Protein AF-A0A7T5RBN2-F1 (afdb_monomer)

Radius of gyration: 20.15 Å; Cα contacts (8 Å, |Δi|>4): 52; chains: 1; bounding box: 33×42×65 Å

Foldseek 3Di:
DDDDDPDDDDPVVVVVVVVVVVVVVVVQPDPVSVVVVCPVVDDPVVVLLVVLLLVLLLCVVVPHDLVLSCLLSVDDSVSSVVSVVCCVPPVPVSVVVNVVQVVDPVNVVVVVVSVVVSVVPDDDDPPDDNVVVVVVVVVVVCVVPDDD

Secondary structure (DSSP, 8-state):
-PPPPSSPPPHHHHHHHHHHHHHHHHH--SHHHHHHHHHHHS-HHHHHHHHHHHHHHHHHHTT--HHHHHHHHT--HHHHHHHHHHHHHHTHHHHHHHHHHHTSHHHHHHHHHHHHHHHHHSPPPTTS-HHHHHHHHHHHHHHHT---

Nearest PDB structures (foldseek):
  3kor-assembly1_A  TM=9.394E-01  e=1.666E-03  Staphylococcus aureus subsp. aureus USA300_TCH1516
  3frw-assembly1_A  TM=9.050E-01  e=1.314E-03  Blautia obeum ATCC 29174
  3g1c-assembly1_A-2  TM=9.009E-01  e=3.017E-03  Lachnospira eligens ATCC 27750
  3frw-assembly2_D  TM=8.933E-01  e=2.379E-03  Blautia obeum ATCC 29174
  6fal-assembly1_A  TM=7.264E-01  e=4.360E-02  Escherichia coli

Solvent-accessible surface area (backbone atoms only — not comparable to full-atom values): 8835 Å² total; per-residue (Å²): 127,92,79,78,74,90,71,85,70,60,65,74,58,52,52,52,53,52,50,53,52,52,52,55,57,67,70,45,83,44,72,67,59,44,48,55,53,48,59,75,74,38,54,76,66,54,51,52,51,52,53,49,51,52,52,49,49,52,40,52,74,74,65,54,54,68,71,58,51,26,69,70,68,72,47,56,68,67,58,53,48,55,44,51,52,44,46,73,77,64,22,64,65,58,50,53,52,46,53,67,41,66,74,32,76,69,44,60,52,51,48,50,52,48,49,50,53,49,60,72,70,47,79,78,62,91,94,57,64,64,70,60,54,50,49,53,55,49,53,52,50,51,65,70,66,57,78,134

Mean predicted aligned error: 10.37 Å

pLDDT: mean 79.87, std 12.33, range [47.28, 94.81]

Structure (mmCIF, N/CA/C/O b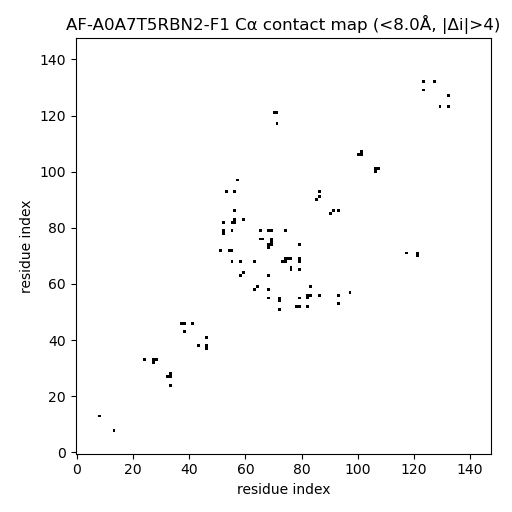ackbone):
data_AF-A0A7T5RBN2-F1
#
_entry.id   AF-A0A7T5RBN2-F1
#
loop_
_atom_site.group_PDB
_atom_site.id
_atom_site.type_symbol
_atom_site.label_atom_id
_atom_site.label_alt_id
_atom_site.label_comp_id
_atom_site.label_asym_id
_atom_site.label_entity_id
_atom_site.label_seq_id
_atom_site.pdbx_PDB_ins_code
_atom_site.Cartn_x
_atom_site.Cartn_y
_atom_site.Cartn_z
_atom_site.occupancy
_atom_site.B_iso_or_equiv
_atom_site.auth_seq_id
_atom_site.auth_comp_id
_atom_site.auth_asym_id
_atom_site.auth_atom_id
_atom_site.pdbx_PDB_model_num
ATOM 1 N N . MET A 1 1 ? 6.397 8.661 -6.700 1.00 49.84 1 MET A N 1
ATOM 2 C CA . MET A 1 1 ? 5.952 7.450 -7.431 1.00 49.84 1 MET A CA 1
ATOM 3 C C . MET A 1 1 ? 7.200 6.717 -7.885 1.00 49.84 1 MET A C 1
ATOM 5 O O . MET A 1 1 ? 8.202 7.394 -8.072 1.00 49.84 1 MET A O 1
ATOM 9 N N . ALA A 1 2 ? 7.156 5.390 -8.024 1.00 64.38 2 ALA A N 1
ATOM 10 C CA . ALA A 1 2 ? 8.275 4.643 -8.592 1.00 64.38 2 ALA A CA 1
ATOM 11 C C . ALA A 1 2 ? 8.530 5.134 -10.024 1.00 64.38 2 ALA A C 1
ATOM 13 O O . ALA A 1 2 ? 7.585 5.316 -10.795 1.00 64.38 2 ALA A O 1
ATOM 14 N N . GLN A 1 3 ? 9.787 5.427 -10.336 1.00 73.81 3 GLN A N 1
ATOM 15 C CA . GLN A 1 3 ? 10.197 5.946 -11.631 1.00 73.81 3 GLN A CA 1
ATOM 16 C C . GLN A 1 3 ? 10.763 4.790 -12.449 1.00 73.81 3 GLN A C 1
ATOM 18 O O . GLN A 1 3 ? 11.764 4.193 -12.065 1.00 73.81 3 GLN A O 1
ATOM 23 N N . VAL A 1 4 ? 10.134 4.487 -13.582 1.00 81.00 4 VAL A N 1
ATOM 24 C CA . VAL A 1 4 ? 10.700 3.546 -14.554 1.00 81.00 4 VAL A CA 1
ATOM 25 C C . VAL A 1 4 ? 11.699 4.296 -15.438 1.00 81.00 4 VAL A C 1
ATOM 27 O O . VAL A 1 4 ? 11.517 5.481 -15.740 1.00 81.00 4 VAL A O 1
ATOM 30 N N . SER A 1 5 ? 12.787 3.622 -15.816 1.00 85.00 5 SER A N 1
ATOM 31 C CA . SER A 1 5 ? 13.785 4.163 -16.741 1.00 85.00 5 SER A CA 1
ATOM 32 C C . SER A 1 5 ? 13.137 4.593 -18.060 1.00 85.00 5 SER A C 1
ATOM 34 O O . SER A 1 5 ? 12.252 3.920 -18.576 1.00 85.00 5 SER A O 1
ATOM 36 N N . LYS A 1 6 ? 13.616 5.700 -18.640 1.00 81.62 6 LYS A N 1
ATOM 37 C CA . LYS A 1 6 ? 13.153 6.186 -19.954 1.00 81.62 6 LYS A CA 1
ATOM 38 C C . LYS A 1 6 ? 13.656 5.329 -21.124 1.00 81.62 6 LYS A C 1
ATOM 40 O O . LYS A 1 6 ? 13.245 5.553 -22.257 1.00 81.62 6 LYS A O 1
ATOM 45 N N . ARG A 1 7 ? 14.584 4.398 -20.874 1.00 86.94 7 ARG A N 1
ATOM 46 C CA . ARG A 1 7 ? 15.106 3.484 -21.896 1.00 86.94 7 ARG A CA 1
ATOM 47 C C . ARG A 1 7 ? 14.087 2.381 -22.139 1.00 86.94 7 ARG A C 1
ATOM 49 O O . ARG A 1 7 ? 13.737 1.662 -21.209 1.00 86.94 7 ARG A O 1
ATOM 56 N N . TYR A 1 8 ? 13.626 2.283 -23.379 1.00 82.06 8 TYR A N 1
ATOM 57 C CA . TYR A 1 8 ? 12.605 1.323 -23.767 1.00 82.06 8 TYR A CA 1
ATOM 58 C C . TYR A 1 8 ? 13.165 -0.103 -23.761 1.00 82.06 8 TYR A C 1
ATOM 60 O O . TYR A 1 8 ? 14.280 -0.338 -24.231 1.00 82.06 8 TYR A O 1
ATOM 68 N N . LEU A 1 9 ? 12.389 -1.039 -23.223 1.00 85.12 9 LEU A N 1
ATOM 69 C CA . LEU A 1 9 ? 12.675 -2.467 -23.273 1.00 85.12 9 LEU A CA 1
ATOM 70 C C . LEU A 1 9 ? 11.861 -3.084 -24.411 1.00 85.12 9 LEU A C 1
ATOM 72 O O . LEU A 1 9 ? 10.737 -2.657 -24.659 1.00 85.12 9 LEU A O 1
ATOM 76 N N . HIS A 1 10 ? 12.398 -4.093 -25.101 1.00 91.69 10 HIS A N 1
ATOM 77 C CA . HIS A 1 10 ? 11.590 -4.828 -26.073 1.00 91.69 10 HIS A CA 1
ATOM 78 C C . HIS A 1 10 ? 10.407 -5.494 -25.360 1.00 91.69 10 HIS A C 1
ATOM 80 O O . HIS A 1 10 ? 10.593 -6.095 -24.299 1.00 91.69 10 HIS A O 1
ATOM 86 N N . LYS A 1 11 ? 9.211 -5.413 -25.952 1.00 89.31 11 LYS A N 1
ATOM 87 C CA . LYS A 1 11 ? 7.962 -5.854 -25.320 1.00 89.31 11 LYS A CA 1
ATOM 88 C C . LYS A 1 11 ? 8.024 -7.311 -24.845 1.00 89.31 11 LYS A C 1
ATOM 90 O O . LYS A 1 11 ? 7.673 -7.595 -23.708 1.00 89.31 11 LYS A O 1
ATOM 95 N N . ASP A 1 12 ? 8.581 -8.203 -25.662 1.00 92.19 12 ASP A N 1
ATOM 96 C CA . ASP A 1 12 ? 8.729 -9.623 -25.307 1.00 92.19 12 ASP A CA 1
ATOM 97 C C . ASP A 1 12 ? 9.618 -9.846 -24.074 1.00 92.19 12 ASP A C 1
ATOM 99 O O . ASP A 1 12 ? 9.423 -10.790 -23.312 1.00 92.19 12 ASP A O 1
ATOM 103 N N . VAL A 1 13 ? 10.622 -8.987 -23.874 1.00 92.12 13 VAL A N 1
ATOM 104 C CA . VAL A 1 13 ? 11.504 -9.066 -22.704 1.00 92.12 13 VAL A CA 1
ATOM 105 C C . VAL A 1 13 ? 10.768 -8.551 -21.470 1.00 92.12 13 VAL A C 1
ATOM 107 O O . VAL A 1 13 ? 10.872 -9.156 -20.407 1.00 92.12 13 VAL A O 1
ATOM 110 N N . GLU A 1 14 ? 9.995 -7.473 -21.608 1.00 89.88 14 GLU A N 1
ATOM 111 C CA . GLU A 1 14 ? 9.161 -6.935 -20.529 1.00 89.88 14 GLU A CA 1
ATOM 112 C C . GLU A 1 14 ? 8.129 -7.965 -20.052 1.00 89.88 14 GLU A C 1
ATOM 114 O O . GLU A 1 14 ? 8.034 -8.221 -18.852 1.00 89.88 14 GLU A O 1
ATOM 119 N N . GLU A 1 15 ? 7.423 -8.614 -20.982 1.00 92.12 15 GLU A N 1
ATOM 120 C CA . GLU A 1 15 ? 6.449 -9.668 -20.677 1.00 92.12 15 GLU A CA 1
ATOM 121 C C . GLU A 1 15 ? 7.108 -10.834 -19.925 1.00 92.12 15 GLU A C 1
ATOM 123 O O . GLU A 1 15 ? 6.639 -11.216 -18.854 1.00 92.12 15 GLU A O 1
ATOM 128 N N . ARG A 1 16 ? 8.267 -11.322 -20.390 1.00 93.75 16 ARG A N 1
ATOM 129 C CA . ARG A 1 16 ? 9.001 -12.407 -19.712 1.00 93.75 16 ARG A C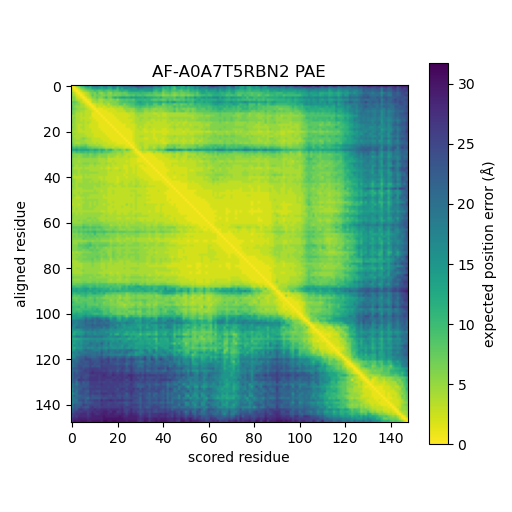A 1
ATOM 130 C C . ARG A 1 16 ? 9.473 -12.041 -18.305 1.00 93.75 16 ARG A C 1
ATOM 132 O O . ARG A 1 16 ? 9.459 -12.890 -17.415 1.00 93.75 16 ARG A O 1
ATOM 139 N N . ILE A 1 17 ? 9.913 -10.800 -18.089 1.00 92.88 17 ILE A N 1
ATOM 140 C CA . ILE A 1 17 ? 10.341 -10.332 -16.760 1.00 92.88 17 ILE A CA 1
ATOM 141 C C . ILE A 1 17 ? 9.141 -10.258 -15.810 1.00 92.88 17 ILE A C 1
ATOM 143 O O . ILE A 1 17 ? 9.247 -10.671 -14.653 1.00 92.88 17 ILE A O 1
ATOM 147 N N . LEU A 1 18 ? 7.999 -9.761 -16.291 1.00 92.44 18 LEU A N 1
ATOM 148 C CA . LEU A 1 18 ? 6.768 -9.715 -15.505 1.00 92.44 18 LEU A CA 1
ATOM 149 C C . LEU A 1 18 ? 6.272 -11.120 -15.157 1.00 92.44 18 LEU A C 1
ATOM 151 O O . LEU A 1 18 ? 5.909 -11.362 -14.008 1.00 92.44 18 LEU A O 1
ATOM 155 N N . ASP A 1 19 ? 6.321 -12.059 -16.098 1.00 94.81 19 ASP A N 1
ATOM 156 C CA . ASP A 1 19 ? 5.940 -13.451 -15.849 1.00 94.81 19 ASP A CA 1
ATOM 157 C C . ASP A 1 19 ? 6.811 -14.098 -14.770 1.00 94.81 19 ASP A C 1
ATOM 159 O O . ASP A 1 19 ? 6.288 -14.716 -13.840 1.00 94.81 19 ASP A O 1
ATOM 163 N N . LEU A 1 20 ? 8.130 -13.890 -14.818 1.00 93.00 20 LEU A N 1
ATOM 164 C CA . LEU A 1 20 ? 9.044 -14.377 -13.783 1.00 93.00 20 LEU A CA 1
ATOM 165 C C . LEU A 1 20 ? 8.699 -13.806 -12.400 1.00 93.00 20 LEU A C 1
ATOM 167 O O . LEU A 1 20 ? 8.746 -14.525 -11.396 1.00 93.00 20 LEU A O 1
ATOM 171 N N . PHE A 1 21 ? 8.311 -12.533 -12.338 1.00 91.81 21 PHE A N 1
ATOM 172 C CA . PHE A 1 21 ? 7.865 -11.905 -11.099 1.00 91.81 21 PHE A CA 1
ATOM 173 C C . PHE A 1 21 ? 6.578 -12.550 -10.560 1.00 91.81 21 PHE A C 1
ATOM 175 O O . PHE A 1 21 ? 6.512 -12.897 -9.377 1.00 91.81 21 PHE A O 1
ATOM 182 N N . TRP A 1 22 ? 5.580 -12.788 -11.417 1.00 90.69 22 TRP A N 1
ATOM 183 C CA . TRP A 1 22 ? 4.333 -13.449 -11.018 1.00 90.69 22 TRP A CA 1
ATOM 184 C C . TRP A 1 22 ? 4.549 -14.890 -10.563 1.00 90.69 22 TRP A C 1
ATOM 186 O O . TRP A 1 22 ? 4.002 -15.292 -9.535 1.00 90.69 22 TRP A O 1
ATOM 196 N N . MET A 1 23 ? 5.386 -15.648 -11.273 1.00 91.19 23 MET A N 1
ATOM 197 C CA . MET A 1 23 ? 5.753 -17.014 -10.893 1.00 91.19 23 MET A CA 1
ATOM 198 C C . MET A 1 23 ? 6.445 -17.049 -9.528 1.00 91.19 23 MET A C 1
ATOM 200 O O . MET A 1 23 ? 6.114 -17.891 -8.693 1.00 91.19 23 MET A O 1
ATOM 204 N N . SER A 1 24 ? 7.358 -16.109 -9.273 1.00 89.75 24 SER A N 1
ATOM 205 C CA . SER A 1 24 ? 8.058 -15.997 -7.988 1.00 89.75 24 SER A CA 1
ATOM 206 C C . SER A 1 24 ? 7.078 -15.753 -6.839 1.00 89.75 24 SER A C 1
ATOM 208 O O . SER A 1 24 ? 7.127 -16.449 -5.829 1.00 89.75 24 SER A O 1
ATOM 210 N N . LEU A 1 25 ? 6.132 -14.823 -7.011 1.00 88.69 25 LEU A N 1
ATOM 211 C CA . LEU A 1 25 ? 5.099 -14.559 -6.006 1.00 88.69 25 LEU A CA 1
ATOM 212 C C . LEU A 1 25 ? 4.167 -15.757 -5.786 1.00 88.69 25 LEU A C 1
ATOM 214 O O . LEU A 1 25 ? 3.810 -16.040 -4.646 1.00 88.69 25 LEU A O 1
ATOM 218 N N . ALA A 1 26 ? 3.787 -16.471 -6.847 1.00 87.81 26 ALA A N 1
ATOM 219 C CA . ALA A 1 26 ? 2.891 -17.623 -6.754 1.00 87.81 26 ALA A CA 1
ATOM 220 C C . ALA A 1 26 ? 3.526 -18.822 -6.025 1.00 87.81 26 ALA A C 1
ATOM 222 O O . ALA A 1 26 ? 2.829 -19.554 -5.325 1.00 87.81 26 ALA A O 1
ATOM 223 N N . MET A 1 27 ? 4.842 -19.019 -6.160 1.00 88.88 27 MET A N 1
ATOM 224 C CA . MET A 1 27 ? 5.569 -20.100 -5.480 1.00 88.88 27 MET A CA 1
ATOM 225 C C . MET A 1 27 ? 5.749 -19.857 -3.974 1.00 88.88 27 MET A C 1
ATOM 227 O O . MET A 1 27 ? 5.887 -20.806 -3.196 1.00 88.88 27 MET A O 1
ATOM 231 N N . LEU A 1 28 ? 5.737 -18.597 -3.533 1.00 88.31 28 LEU A N 1
ATOM 232 C CA . LEU A 1 28 ? 5.865 -18.232 -2.124 1.00 88.31 28 LEU A CA 1
ATOM 233 C C . LEU A 1 28 ? 4.500 -18.368 -1.430 1.00 88.31 28 LEU A C 1
ATOM 235 O O . LEU A 1 28 ? 3.695 -17.446 -1.410 1.00 88.31 28 LEU A O 1
ATOM 239 N N . SER A 1 29 ? 4.230 -19.530 -0.834 1.00 79.31 29 SER A N 1
ATOM 240 C CA . SER A 1 29 ? 2.919 -19.836 -0.236 1.00 79.31 29 SER A CA 1
ATOM 241 C C . SER A 1 29 ? 2.722 -19.353 1.208 1.00 79.31 29 SER A C 1
ATOM 243 O O . SER A 1 29 ? 1.591 -19.338 1.697 1.00 79.31 29 SER A O 1
ATOM 245 N N . THR A 1 30 ? 3.786 -18.955 1.918 1.00 87.31 30 THR A N 1
ATOM 246 C CA . THR A 1 30 ? 3.706 -18.560 3.337 1.00 87.31 30 THR A CA 1
ATOM 247 C C . THR A 1 30 ? 3.978 -17.074 3.551 1.00 87.31 30 THR A C 1
ATOM 249 O O . THR A 1 30 ? 4.804 -16.464 2.873 1.00 87.31 30 THR A O 1
ATOM 252 N N . LYS A 1 31 ? 3.302 -16.486 4.550 1.00 85.56 31 LYS A N 1
ATOM 253 C CA . LYS A 1 31 ? 3.440 -15.063 4.905 1.00 85.56 31 LYS A CA 1
ATOM 254 C C . LYS A 1 31 ? 4.892 -14.676 5.203 1.00 85.56 31 LYS A C 1
ATOM 256 O O . LYS A 1 31 ? 5.322 -13.611 4.781 1.00 85.56 31 LYS A O 1
ATOM 261 N N . GLU A 1 32 ? 5.631 -15.524 5.916 1.00 89.25 32 GLU A N 1
ATOM 262 C CA . GLU A 1 32 ? 7.038 -15.280 6.265 1.00 89.25 32 GLU A CA 1
ATOM 263 C C . GLU A 1 32 ? 7.919 -15.193 5.019 1.00 89.25 32 GLU A C 1
ATOM 265 O O . GLU A 1 32 ? 8.649 -14.220 4.851 1.00 89.25 32 GLU A O 1
ATOM 270 N N . LYS A 1 33 ? 7.780 -16.157 4.099 1.00 89.12 33 LYS A N 1
ATOM 271 C CA . LYS A 1 33 ? 8.536 -16.184 2.842 1.00 89.12 33 LYS A CA 1
ATOM 272 C C . LYS A 1 33 ? 8.230 -14.967 1.971 1.00 89.12 33 LYS A C 1
ATOM 274 O O . LYS A 1 33 ? 9.146 -14.364 1.423 1.00 89.12 33 LYS A O 1
ATOM 279 N N . ILE A 1 34 ? 6.955 -14.577 1.883 1.00 90.62 34 ILE A N 1
ATOM 280 C CA . ILE A 1 34 ? 6.545 -13.365 1.162 1.00 90.62 34 ILE A CA 1
ATOM 281 C C . ILE A 1 34 ? 7.127 -12.114 1.832 1.00 90.62 34 ILE A C 1
ATOM 283 O O . ILE A 1 34 ? 7.587 -11.220 1.129 1.00 90.62 34 ILE A O 1
ATOM 287 N N . SER A 1 35 ? 7.125 -12.038 3.168 1.00 89.44 35 SER A N 1
ATOM 288 C CA . SER A 1 35 ? 7.690 -10.894 3.893 1.00 89.44 35 SER A CA 1
ATOM 289 C C . SER A 1 35 ? 9.171 -10.728 3.583 1.00 89.44 35 SER A C 1
ATOM 291 O O . SER A 1 35 ? 9.560 -9.652 3.154 1.00 89.44 35 SER A O 1
ATOM 293 N N . MET A 1 36 ? 9.962 -11.796 3.713 1.00 91.06 36 MET A N 1
ATOM 294 C CA . MET A 1 36 ? 11.398 -11.760 3.419 1.00 91.06 36 MET A CA 1
ATOM 295 C C . MET A 1 36 ? 11.663 -11.347 1.968 1.00 91.06 36 MET A C 1
ATOM 297 O O . MET A 1 36 ? 12.442 -10.437 1.714 1.00 91.06 36 MET A O 1
ATOM 301 N N . PHE A 1 37 ? 10.937 -11.938 1.015 1.00 91.06 37 PHE A N 1
ATOM 302 C CA . PHE A 1 37 ? 11.069 -11.581 -0.397 1.00 91.06 37 PHE A CA 1
ATOM 303 C C . PHE A 1 37 ? 10.756 -10.101 -0.670 1.00 91.06 37 PHE A C 1
ATOM 305 O O . PHE A 1 37 ? 11.473 -9.433 -1.411 1.00 91.06 37 PHE A O 1
ATOM 312 N N . LEU A 1 38 ? 9.688 -9.565 -0.072 1.00 91.00 38 LEU A N 1
ATOM 313 C CA . LEU A 1 38 ? 9.330 -8.152 -0.223 1.00 91.00 38 LEU A CA 1
ATOM 314 C C . LEU A 1 38 ? 10.263 -7.218 0.556 1.00 91.00 38 LEU A C 1
ATOM 316 O O . LEU A 1 38 ? 10.362 -6.046 0.195 1.00 91.00 38 LEU A O 1
ATOM 320 N N . ASP A 1 39 ? 10.912 -7.702 1.613 1.00 91.75 39 ASP A N 1
ATOM 321 C CA . ASP A 1 39 ? 11.929 -6.957 2.351 1.00 91.75 39 ASP A CA 1
ATOM 322 C C . ASP A 1 39 ? 13.197 -6.762 1.513 1.00 91.75 39 ASP A C 1
ATOM 324 O O . ASP A 1 39 ? 13.753 -5.665 1.538 1.00 91.75 39 ASP A O 1
ATOM 328 N N . ASP A 1 40 ? 13.577 -7.770 0.726 1.00 92.44 40 ASP A N 1
ATOM 329 C CA . ASP A 1 40 ? 14.728 -7.714 -0.180 1.00 92.44 40 ASP A CA 1
ATOM 330 C C . ASP A 1 40 ? 14.428 -6.935 -1.471 1.00 92.44 40 ASP A C 1
ATOM 332 O O . ASP A 1 40 ? 15.286 -6.224 -1.995 1.00 92.44 40 ASP A O 1
ATOM 336 N N . LEU A 1 41 ? 13.206 -7.060 -2.003 1.00 91.94 41 LEU A N 1
ATOM 337 C CA . LEU A 1 41 ? 12.832 -6.460 -3.286 1.00 91.94 41 LEU A CA 1
ATOM 338 C C . LEU A 1 41 ? 12.465 -4.974 -3.183 1.00 91.94 41 LEU A C 1
ATOM 340 O O . LEU A 1 41 ? 12.731 -4.207 -4.110 1.00 91.94 41 LEU A O 1
ATOM 344 N N . LEU A 1 42 ? 11.778 -4.575 -2.109 1.00 92.19 42 LEU A N 1
ATOM 345 C CA . LEU A 1 42 ? 11.188 -3.244 -1.990 1.00 92.19 42 LEU A CA 1
ATOM 346 C C . LEU A 1 42 ? 11.938 -2.387 -0.984 1.00 92.19 42 LEU A C 1
ATOM 348 O O . LEU A 1 42 ? 12.242 -2.812 0.131 1.00 92.19 42 LEU A O 1
ATOM 352 N N . SER A 1 43 ? 12.086 -1.106 -1.310 1.00 92.50 43 SER A N 1
ATOM 353 C CA . SER A 1 43 ? 12.538 -0.140 -0.315 1.00 92.50 43 SER A CA 1
ATOM 354 C C . SER A 1 43 ? 11.524 -0.010 0.841 1.00 92.50 43 SER A C 1
ATOM 356 O O . SER A 1 43 ? 10.315 -0.229 0.664 1.00 92.50 43 SER A O 1
AT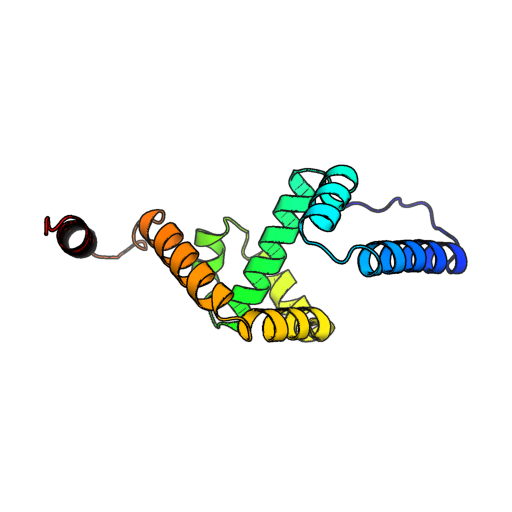OM 358 N N . PRO A 1 44 ? 11.966 0.420 2.039 1.00 90.88 44 PRO A N 1
ATOM 359 C CA . PRO A 1 44 ? 11.067 0.637 3.174 1.00 90.88 44 PRO A CA 1
ATOM 360 C C . PRO A 1 44 ? 9.908 1.596 2.857 1.00 90.88 44 PRO A C 1
ATOM 362 O O . PRO A 1 44 ? 8.781 1.412 3.325 1.00 90.88 44 PRO A O 1
ATOM 365 N N . THR A 1 45 ? 10.164 2.610 2.026 1.00 90.75 45 THR A N 1
ATOM 366 C CA . THR A 1 45 ? 9.167 3.604 1.615 1.00 90.75 45 THR A CA 1
ATOM 367 C C . THR A 1 45 ? 8.144 3.019 0.644 1.00 90.75 45 THR A C 1
ATOM 369 O O . THR A 1 45 ? 6.948 3.285 0.789 1.00 90.75 45 THR A O 1
ATOM 372 N N . GLU A 1 46 ? 8.571 2.189 -0.309 1.00 91.50 46 GLU A N 1
ATOM 373 C CA . GLU A 1 46 ? 7.677 1.505 -1.247 1.00 91.50 46 GLU A CA 1
ATOM 374 C C . GLU A 1 46 ? 6.767 0.514 -0.539 1.00 91.50 46 GLU A C 1
ATOM 376 O O . GLU A 1 46 ? 5.558 0.517 -0.770 1.00 91.50 46 GLU A O 1
ATOM 381 N N . LYS A 1 47 ? 7.318 -0.262 0.393 1.00 91.56 47 LYS A N 1
ATOM 382 C CA . LYS A 1 47 ? 6.561 -1.199 1.224 1.00 91.56 47 LYS A CA 1
ATOM 383 C C . LYS A 1 47 ? 5.456 -0.497 2.007 1.00 91.56 47 LYS A C 1
ATOM 385 O O . LYS A 1 47 ? 4.295 -0.904 1.964 1.00 91.56 47 LYS A O 1
ATOM 390 N N . LEU A 1 48 ? 5.785 0.613 2.668 1.00 91.19 48 LEU A N 1
ATOM 391 C CA . LEU A 1 48 ? 4.807 1.415 3.402 1.00 91.19 48 LEU A CA 1
ATOM 392 C C . LEU A 1 48 ? 3.771 2.055 2.465 1.00 91.19 48 LEU A C 1
ATOM 394 O O . LEU A 1 48 ? 2.581 2.082 2.781 1.00 91.19 48 LEU A O 1
ATOM 398 N N . MET A 1 49 ? 4.192 2.535 1.293 1.00 92.19 49 MET A N 1
ATOM 399 C CA . MET A 1 49 ? 3.290 3.088 0.281 1.00 92.19 49 MET A CA 1
ATOM 400 C C . MET A 1 49 ? 2.290 2.038 -0.227 1.00 92.19 49 MET A C 1
ATOM 402 O O . MET A 1 49 ? 1.099 2.343 -0.319 1.00 92.19 49 MET A O 1
ATOM 406 N N . LEU A 1 50 ? 2.742 0.826 -0.559 1.00 91.06 50 LEU A N 1
ATOM 407 C CA . LEU A 1 50 ? 1.879 -0.261 -1.033 1.00 91.06 50 LEU A CA 1
ATOM 408 C C . LEU A 1 50 ? 0.896 -0.699 0.056 1.00 91.06 50 LEU A C 1
ATOM 410 O O . LEU A 1 50 ? -0.304 -0.774 -0.211 1.00 91.06 50 LEU A O 1
ATOM 414 N N . SER A 1 51 ? 1.369 -0.862 1.294 1.00 90.75 51 SER A N 1
ATOM 415 C CA . SER A 1 51 ? 0.522 -1.173 2.452 1.00 90.75 51 SER A CA 1
ATOM 416 C C . SER A 1 51 ? -0.565 -0.119 2.675 1.00 90.75 51 SER A C 1
ATOM 418 O O . SER A 1 51 ? -1.734 -0.460 2.855 1.00 90.75 51 SER A O 1
ATOM 420 N N . LYS A 1 52 ? -0.225 1.176 2.581 1.00 90.88 52 LYS A N 1
ATOM 421 C CA . LYS A 1 52 ? -1.212 2.263 2.671 1.00 90.88 52 LYS A CA 1
ATOM 422 C C . LYS A 1 52 ? -2.226 2.218 1.530 1.00 90.88 52 LYS A C 1
ATOM 424 O O . LYS A 1 52 ? -3.412 2.390 1.784 1.00 90.88 52 LYS A O 1
ATOM 429 N N . ARG A 1 53 ? -1.798 1.982 0.285 1.00 91.44 53 ARG A N 1
ATOM 430 C CA . ARG A 1 53 ? -2.718 1.872 -0.867 1.00 91.44 53 ARG A CA 1
ATOM 431 C C . ARG A 1 53 ? -3.700 0.720 -0.703 1.00 91.44 53 ARG A C 1
ATOM 433 O O . ARG A 1 53 ? -4.883 0.896 -0.983 1.00 91.44 53 ARG A O 1
ATOM 440 N N . LEU A 1 54 ? -3.219 -0.418 -0.211 1.00 89.00 54 LEU A N 1
ATOM 441 C CA . LEU A 1 54 ? -4.052 -1.569 0.102 1.00 89.00 54 LEU A CA 1
ATOM 442 C C . LEU A 1 54 ? -5.073 -1.206 1.190 1.00 89.00 54 LEU A C 1
ATOM 444 O O . LEU A 1 54 ? -6.270 -1.346 0.956 1.00 89.00 54 LEU A O 1
ATOM 448 N N . ALA A 1 55 ? -4.637 -0.616 2.307 1.00 87.88 55 ALA A N 1
ATOM 449 C CA . ALA A 1 55 ? -5.532 -0.151 3.369 1.00 87.88 55 ALA A CA 1
ATOM 450 C C . ALA A 1 55 ? -6.592 0.855 2.874 1.00 87.88 55 ALA A C 1
ATOM 452 O O . ALA A 1 55 ? -7.759 0.732 3.237 1.00 87.88 55 ALA A O 1
ATOM 453 N N . ILE A 1 56 ? -6.226 1.804 2.001 1.00 90.69 56 ILE A N 1
ATOM 454 C CA . ILE A 1 56 ? -7.183 2.729 1.368 1.00 90.69 56 ILE A CA 1
ATOM 455 C C . ILE A 1 56 ? -8.248 1.951 0.588 1.00 90.69 56 ILE A C 1
ATOM 457 O O . ILE A 1 56 ? -9.433 2.226 0.753 1.00 90.69 56 ILE A O 1
ATOM 461 N N . ALA A 1 57 ? -7.848 0.998 -0.260 1.00 88.62 57 ALA A N 1
ATOM 462 C CA . ALA A 1 57 ? -8.787 0.224 -1.070 1.00 88.62 57 ALA A CA 1
ATOM 463 C C . ALA A 1 57 ? -9.797 -0.524 -0.189 1.00 88.62 57 ALA A C 1
ATOM 465 O O . ALA A 1 57 ? -10.997 -0.463 -0.444 1.00 88.62 57 ALA A O 1
ATOM 466 N N . PHE A 1 58 ? -9.326 -1.145 0.895 1.00 84.31 58 PHE A N 1
ATOM 467 C CA . PHE A 1 58 ? -10.192 -1.775 1.890 1.00 84.31 58 PHE A CA 1
ATOM 468 C C . PHE A 1 58 ? -11.165 -0.791 2.531 1.00 84.31 58 PHE A C 1
ATOM 470 O O . PHE A 1 58 ? -12.363 -1.065 2.598 1.00 84.31 58 PHE A O 1
ATOM 477 N N . MET A 1 59 ? -10.663 0.359 2.983 1.00 84.56 59 MET A N 1
ATOM 478 C CA . MET A 1 59 ? -11.504 1.348 3.645 1.00 84.56 59 MET A CA 1
ATOM 479 C C . MET A 1 59 ? -12.579 1.910 2.707 1.00 84.56 59 MET A C 1
ATOM 481 O O . MET A 1 59 ? -13.711 2.123 3.133 1.00 84.56 59 MET A O 1
ATOM 485 N N . LEU A 1 60 ? -12.248 2.099 1.427 1.00 87.62 60 LEU A N 1
ATOM 486 C CA . LEU A 1 60 ? -13.200 2.528 0.403 1.00 87.62 60 LEU A CA 1
ATOM 487 C C . LEU A 1 60 ? -14.273 1.467 0.128 1.00 87.62 60 LEU A C 1
ATOM 489 O O . LEU A 1 60 ? -15.434 1.826 -0.039 1.00 87.62 60 LEU A O 1
ATOM 493 N N . ILE A 1 61 ? -13.916 0.178 0.107 1.00 83.31 61 ILE A N 1
ATOM 494 C CA . ILE A 1 61 ? -14.883 -0.920 -0.082 1.00 83.31 61 ILE A CA 1
ATOM 495 C C . ILE A 1 61 ? -15.841 -1.021 1.110 1.00 83.31 61 ILE A C 1
ATOM 497 O O . ILE A 1 61 ? -17.028 -1.256 0.912 1.00 83.31 61 ILE A O 1
ATOM 501 N N . LYS A 1 62 ? -15.351 -0.778 2.334 1.00 78.88 62 LYS A N 1
ATOM 502 C CA . LYS A 1 62 ? -16.186 -0.691 3.545 1.00 78.88 62 LYS A CA 1
ATOM 503 C C . LYS A 1 62 ? -17.048 0.580 3.621 1.00 78.88 62 LYS A C 1
ATOM 505 O O . LYS A 1 62 ? -17.848 0.704 4.540 1.00 78.88 62 LYS A O 1
ATOM 510 N N . GLY A 1 63 ? -16.901 1.518 2.683 1.00 82.50 63 GLY A N 1
ATOM 511 C CA . GLY A 1 63 ? -17.703 2.743 2.637 1.00 82.50 63 GLY A CA 1
ATOM 512 C C . GLY A 1 63 ? -17.217 3.865 3.558 1.00 82.50 63 GLY A C 1
ATOM 513 O O . GLY A 1 63 ? -17.994 4.754 3.886 1.00 82.50 63 GLY A O 1
ATOM 514 N N . HIS A 1 64 ? -15.951 3.858 3.986 1.00 82.75 64 HIS A N 1
ATOM 515 C CA . HIS A 1 64 ? -15.401 4.963 4.775 1.00 82.75 64 HIS A CA 1
ATOM 516 C C . HIS A 1 64 ? -15.176 6.230 3.937 1.00 82.75 64 HIS A C 1
ATOM 518 O O . HIS A 1 64 ? -14.710 6.176 2.795 1.00 82.75 64 HIS A O 1
ATOM 524 N N . ASP A 1 65 ? -15.411 7.388 4.557 1.00 86.19 65 ASP A N 1
ATOM 525 C CA . ASP A 1 65 ? -15.245 8.688 3.910 1.00 86.19 65 ASP A CA 1
ATOM 526 C C . ASP A 1 65 ? -13.778 9.098 3.717 1.00 86.19 65 ASP A C 1
ATOM 528 O O . ASP A 1 65 ? -12.879 8.768 4.497 1.00 86.19 65 ASP A O 1
ATOM 532 N N . TYR A 1 66 ? -13.544 9.945 2.714 1.00 88.56 66 TYR A N 1
ATOM 533 C CA . TYR A 1 66 ? -12.225 10.490 2.379 1.00 88.56 66 TYR A CA 1
ATOM 534 C C . TYR A 1 66 ? -11.502 11.181 3.548 1.00 88.56 66 TYR A C 1
ATOM 536 O O . TYR A 1 66 ? -10.324 10.881 3.756 1.00 88.56 66 TYR A O 1
ATOM 544 N N . PRO A 1 67 ? -12.144 12.073 4.335 1.00 84.75 67 PRO A N 1
ATOM 545 C CA . PRO A 1 67 ? -11.467 12.738 5.447 1.00 84.75 67 PRO A CA 1
ATOM 546 C C . PRO A 1 67 ? -11.013 11.751 6.523 1.00 84.75 67 PRO A C 1
ATOM 548 O O . PRO A 1 67 ? -9.952 11.925 7.118 1.00 84.75 67 PRO A O 1
ATOM 551 N N . LEU A 1 68 ? -11.794 10.691 6.750 1.00 83.31 68 LEU A N 1
ATOM 552 C CA . LEU A 1 68 ? -11.456 9.648 7.710 1.00 83.31 68 LEU A CA 1
ATOM 553 C C . LEU A 1 68 ? -10.210 8.881 7.252 1.00 83.31 68 LEU A C 1
ATOM 555 O O . LEU A 1 68 ? -9.265 8.730 8.023 1.00 83.31 68 LEU A O 1
ATOM 559 N N . ILE A 1 69 ? -10.180 8.460 5.986 1.00 87.56 69 ILE A N 1
ATOM 560 C CA . ILE A 1 69 ? -9.043 7.748 5.385 1.00 87.56 69 ILE A CA 1
ATOM 561 C C . ILE A 1 69 ? -7.782 8.621 5.401 1.00 87.56 69 ILE A C 1
ATOM 563 O O . ILE A 1 69 ? -6.710 8.150 5.784 1.00 87.56 69 ILE A O 1
ATOM 567 N N . ASN A 1 70 ? -7.907 9.898 5.032 1.00 88.56 70 ASN A N 1
ATOM 568 C CA . ASN A 1 70 ? -6.807 10.862 5.043 1.00 88.56 70 ASN A CA 1
ATOM 569 C C . ASN A 1 70 ? -6.195 10.974 6.445 1.00 88.56 70 ASN A C 1
ATOM 571 O O . ASN A 1 70 ? -4.994 10.755 6.623 1.00 88.56 70 ASN A O 1
ATOM 575 N N . ASN A 1 71 ? -7.038 11.223 7.450 1.00 83.94 71 ASN A N 1
ATOM 576 C CA . ASN A 1 71 ? -6.600 11.415 8.827 1.00 83.94 71 ASN A CA 1
ATOM 577 C C . ASN A 1 71 ? -5.970 10.156 9.428 1.00 83.94 71 ASN A C 1
ATOM 579 O O . ASN A 1 71 ? -4.965 10.272 10.135 1.00 83.94 71 ASN A O 1
ATOM 583 N N . LYS A 1 72 ? -6.544 8.980 9.137 1.00 82.81 72 LYS A N 1
ATOM 584 C CA . LYS A 1 72 ? -6.101 7.680 9.660 1.00 82.81 72 LYS A CA 1
ATOM 585 C C . LYS A 1 72 ? -4.797 7.210 9.027 1.00 82.81 72 LYS A C 1
ATOM 587 O O . LYS A 1 72 ? -3.863 6.854 9.735 1.00 82.81 72 LYS A O 1
ATOM 592 N N . LEU A 1 73 ? -4.707 7.231 7.699 1.00 87.25 73 LEU A N 1
ATOM 593 C CA . LEU A 1 73 ? -3.551 6.687 6.980 1.00 87.25 73 LEU A CA 1
ATOM 594 C C . LEU A 1 73 ? -2.467 7.737 6.700 1.00 87.25 73 LEU A C 1
ATOM 596 O O . LEU A 1 73 ? -1.392 7.391 6.197 1.00 87.25 73 LEU A O 1
ATOM 600 N N . LYS A 1 74 ? -2.725 9.011 7.033 1.00 88.38 74 LYS A N 1
ATOM 601 C CA . LYS A 1 74 ? -1.851 10.158 6.742 1.00 88.38 74 LYS A CA 1
ATOM 602 C C . LYS A 1 74 ? -1.462 10.159 5.265 1.00 88.38 74 LYS A C 1
ATOM 604 O O . LYS A 1 74 ? -0.292 10.013 4.905 1.00 88.38 74 LYS A O 1
ATOM 609 N N . VAL A 1 75 ? -2.480 10.211 4.410 1.00 90.94 75 VAL A N 1
ATOM 610 C CA . VAL A 1 75 ? -2.358 10.178 2.946 1.00 90.94 75 VAL A CA 1
ATOM 611 C C . VAL A 1 75 ? -3.120 11.341 2.336 1.00 90.94 75 VAL A C 1
ATOM 613 O O . VAL A 1 75 ? -4.163 11.737 2.844 1.00 90.94 75 VAL A O 1
ATOM 616 N N . SER A 1 76 ? -2.618 11.875 1.224 1.00 91.88 76 SER A N 1
ATOM 617 C CA . SER A 1 76 ? -3.294 12.964 0.521 1.00 91.88 76 SER A CA 1
ATOM 618 C C . SER A 1 76 ? -4.601 12.499 -0.126 1.00 91.88 76 SER A C 1
ATOM 620 O O . SER A 1 76 ? -4.716 11.356 -0.579 1.00 91.88 76 SER A O 1
ATOM 622 N N . ASN A 1 77 ? -5.561 13.419 -0.265 1.00 92.25 77 ASN A N 1
ATOM 623 C CA . ASN A 1 77 ? -6.822 13.158 -0.970 1.00 92.25 77 ASN A CA 1
ATOM 624 C C . ASN A 1 77 ? -6.588 12.674 -2.407 1.00 92.25 77 ASN A C 1
ATOM 626 O O . ASN A 1 77 ? -7.299 11.787 -2.873 1.00 92.25 77 ASN A O 1
ATOM 630 N N . GLN A 1 78 ? -5.544 13.181 -3.071 1.00 92.88 78 GLN A N 1
ATOM 631 C CA . GLN A 1 78 ? -5.148 12.729 -4.405 1.00 92.88 78 GLN A CA 1
ATOM 632 C C . GLN A 1 78 ? -4.779 11.242 -4.426 1.00 92.88 78 GLN A C 1
ATOM 634 O O . GLN A 1 78 ? -5.132 10.518 -5.353 1.00 92.88 78 GLN A O 1
ATOM 639 N N . THR A 1 79 ? -4.088 10.764 -3.389 1.00 91.94 79 THR A N 1
ATOM 640 C CA . THR A 1 79 ? -3.722 9.347 -3.274 1.00 91.94 79 THR A CA 1
ATOM 641 C C . THR A 1 79 ? -4.966 8.482 -3.108 1.00 91.94 79 THR A C 1
ATOM 643 O O . THR A 1 79 ? -5.086 7.454 -3.772 1.00 91.94 79 THR A O 1
ATOM 646 N N . ILE A 1 80 ? -5.915 8.920 -2.274 1.00 94.06 80 ILE A N 1
ATOM 647 C CA . ILE A 1 80 ? -7.194 8.225 -2.075 1.00 94.06 80 ILE A CA 1
ATOM 648 C C . ILE A 1 80 ? -7.983 8.183 -3.382 1.00 94.06 80 ILE A C 1
ATOM 650 O O . ILE A 1 80 ? -8.483 7.131 -3.771 1.00 94.06 80 ILE A O 1
ATOM 654 N N . TRP A 1 81 ? -8.048 9.311 -4.090 1.00 93.88 81 TRP A N 1
ATOM 655 C CA . TRP A 1 81 ? -8.724 9.412 -5.376 1.00 93.88 81 TRP A CA 1
ATOM 656 C C . TRP A 1 81 ? -8.114 8.469 -6.415 1.00 93.88 81 TRP A C 1
ATOM 658 O O . TRP A 1 81 ? -8.844 7.677 -6.996 1.00 93.88 81 TRP A O 1
ATOM 668 N N . ASN A 1 82 ? -6.786 8.450 -6.565 1.00 91.69 82 ASN A N 1
ATOM 669 C CA . ASN A 1 82 ? -6.103 7.526 -7.476 1.00 91.69 82 ASN A CA 1
ATOM 670 C C . ASN A 1 82 ? -6.440 6.056 -7.166 1.00 91.69 82 ASN A C 1
ATOM 672 O O . ASN A 1 82 ? -6.684 5.266 -8.076 1.00 91.69 82 ASN A O 1
ATOM 676 N N . VAL A 1 83 ? -6.470 5.677 -5.882 1.00 91.38 83 VAL A N 1
ATOM 677 C CA . VAL A 1 83 ? -6.841 4.313 -5.473 1.00 91.38 83 VAL A CA 1
ATOM 678 C C . VAL A 1 83 ? -8.311 4.028 -5.780 1.00 91.38 83 VAL A C 1
ATOM 680 O O . VAL A 1 83 ? -8.605 2.962 -6.317 1.00 91.38 83 VAL A O 1
ATOM 683 N N . LYS A 1 84 ? -9.225 4.972 -5.519 1.00 91.56 84 LYS A N 1
ATOM 684 C CA . LYS A 1 84 ? -10.645 4.829 -5.876 1.00 91.56 84 LYS A CA 1
ATOM 685 C C . LYS A 1 84 ? -10.822 4.629 -7.378 1.00 91.56 84 LYS A C 1
ATOM 687 O O . LYS A 1 84 ? -11.506 3.695 -7.774 1.00 91.56 84 LYS A O 1
ATOM 692 N N . THR A 1 85 ? -10.171 5.448 -8.197 1.00 90.75 85 THR A N 1
ATOM 693 C CA . THR A 1 85 ? -10.199 5.351 -9.663 1.00 90.75 85 THR A CA 1
ATOM 694 C C . THR A 1 85 ? -9.675 3.992 -10.138 1.00 90.75 85 THR A C 1
ATOM 696 O O . THR A 1 85 ? -10.273 3.333 -10.989 1.00 90.75 85 THR A O 1
ATOM 699 N N . ASN A 1 86 ? -8.593 3.493 -9.537 1.00 89.38 86 ASN A N 1
ATOM 700 C CA . ASN A 1 86 ? -8.093 2.151 -9.839 1.00 89.38 86 ASN A CA 1
ATOM 701 C C . ASN A 1 86 ? -9.081 1.055 -9.419 1.00 89.38 86 ASN A C 1
ATOM 703 O O . ASN A 1 86 ? -9.245 0.074 -10.142 1.00 89.38 86 ASN A O 1
ATOM 707 N N . LEU A 1 87 ? -9.759 1.214 -8.282 1.00 87.56 87 LEU A N 1
ATOM 708 C CA . LEU A 1 87 ? -10.768 0.274 -7.804 1.00 87.56 87 LEU A CA 1
ATOM 709 C C . LEU A 1 87 ? -12.009 0.253 -8.713 1.00 87.56 87 LEU A C 1
ATOM 711 O O . LEU A 1 87 ? -12.559 -0.819 -8.964 1.00 87.56 87 LEU A O 1
ATOM 715 N N . THR A 1 88 ? -12.433 1.401 -9.246 1.00 85.50 88 THR A N 1
ATOM 716 C CA . THR A 1 88 ? -13.583 1.486 -10.158 1.00 85.50 88 THR A CA 1
ATOM 717 C C . THR A 1 88 ? -13.271 0.912 -11.537 1.00 85.50 88 THR A C 1
ATOM 719 O O . THR A 1 88 ? -14.093 0.177 -12.075 1.00 85.50 88 THR A O 1
ATOM 722 N N . HIS A 1 89 ? -12.089 1.186 -12.101 1.00 83.94 89 HIS A N 1
ATOM 723 C CA . HIS A 1 89 ? -11.756 0.774 -13.474 1.00 83.94 89 HIS A CA 1
ATOM 724 C C . HIS A 1 89 ? -11.023 -0.572 -13.580 1.00 83.94 89 HIS A C 1
ATOM 726 O O . HIS A 1 89 ? -11.180 -1.279 -14.571 1.00 83.94 89 HIS A O 1
ATOM 732 N N . ARG A 1 90 ? -10.196 -0.937 -12.592 1.00 74.50 90 ARG A N 1
ATOM 733 C CA . ARG A 1 90 ? -9.306 -2.120 -12.623 1.00 74.50 90 ARG A CA 1
ATOM 734 C C . ARG A 1 90 ? -9.345 -2.936 -11.324 1.00 74.50 90 ARG A C 1
ATOM 736 O O . ARG A 1 90 ? -8.478 -3.767 -11.072 1.00 74.50 90 ARG A O 1
ATOM 743 N N . GLY A 1 91 ? -10.362 -2.734 -10.488 1.00 73.44 91 GLY A N 1
ATOM 744 C CA . GLY A 1 91 ? -10.397 -3.228 -9.112 1.00 73.44 91 GLY A CA 1
ATOM 745 C C . GLY A 1 91 ? -10.662 -4.716 -8.907 1.00 73.44 91 GLY A C 1
ATOM 746 O O . GLY A 1 91 ? -10.854 -5.105 -7.760 1.00 73.44 91 GLY A O 1
ATOM 747 N N . LYS A 1 92 ? -10.688 -5.555 -9.953 1.00 81.1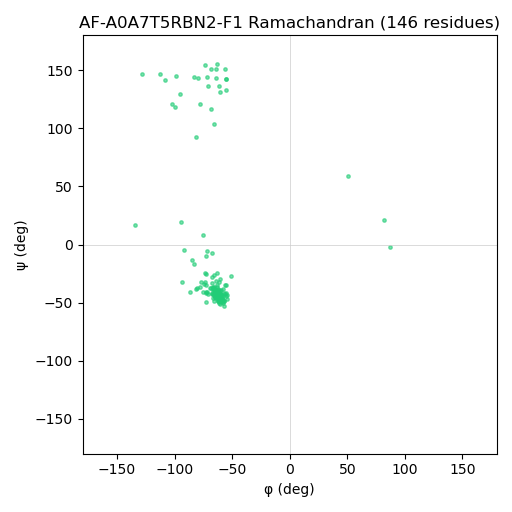2 92 LYS A N 1
ATOM 748 C CA . LYS A 1 92 ? -10.980 -6.997 -9.813 1.00 81.12 92 LYS A CA 1
ATOM 749 C C . LYS A 1 92 ? -10.037 -7.676 -8.812 1.00 81.12 92 LYS A C 1
ATOM 751 O O . LYS A 1 92 ? -10.504 -8.385 -7.930 1.00 81.12 92 LYS A O 1
ATOM 756 N N . GLY A 1 93 ? -8.736 -7.380 -8.888 1.00 82.00 93 GLY A N 1
ATOM 757 C CA . GLY A 1 93 ? -7.742 -7.919 -7.953 1.00 82.00 93 GLY A CA 1
ATOM 758 C C . GLY A 1 93 ? -7.941 -7.438 -6.513 1.00 82.00 93 GLY A C 1
ATOM 759 O O . GLY A 1 93 ? -7.881 -8.243 -5.589 1.00 82.00 93 GLY A O 1
ATOM 760 N N . TYR A 1 94 ? -8.255 -6.150 -6.318 1.00 80.06 94 TYR A N 1
ATOM 761 C CA . TYR A 1 94 ? -8.577 -5.621 -4.989 1.00 80.06 94 TYR A CA 1
ATOM 762 C C . TYR A 1 94 ? -9.814 -6.300 -4.409 1.00 80.06 94 TYR A C 1
ATOM 764 O O . TYR A 1 94 ? -9.759 -6.768 -3.281 1.00 80.06 94 TYR A O 1
ATOM 772 N N . LYS A 1 95 ? -10.903 -6.393 -5.179 1.00 79.81 95 LYS A N 1
ATOM 773 C CA . LYS A 1 95 ? -12.145 -7.040 -4.738 1.00 79.81 95 LYS A CA 1
ATOM 774 C C . LYS A 1 95 ? -11.916 -8.500 -4.361 1.00 79.81 95 LYS A C 1
ATOM 776 O O . LYS A 1 95 ? -12.277 -8.880 -3.259 1.00 79.81 95 LYS A O 1
ATOM 781 N N . MET A 1 96 ? -11.219 -9.264 -5.203 1.00 82.50 96 MET A N 1
ATOM 782 C CA . MET A 1 96 ? -10.890 -10.666 -4.928 1.00 82.50 96 MET A CA 1
ATOM 783 C C . MET A 1 96 ? -10.067 -10.824 -3.642 1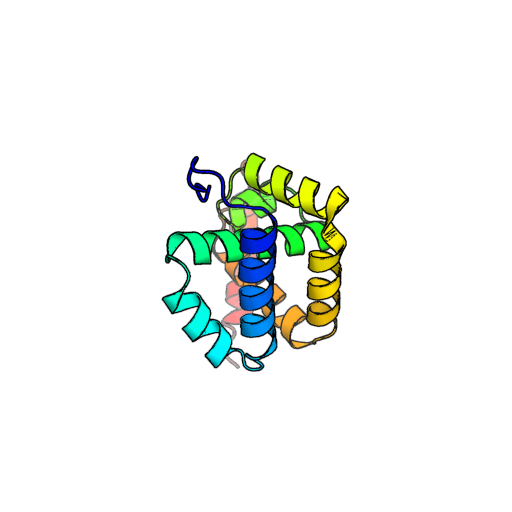.00 82.50 96 MET A C 1
ATOM 785 O O . MET A 1 96 ? -10.396 -11.648 -2.791 1.00 82.50 96 MET A O 1
ATOM 789 N N . ALA A 1 97 ? -9.016 -10.016 -3.468 1.00 78.50 97 ALA A N 1
ATOM 790 C CA . ALA A 1 97 ? -8.214 -10.042 -2.247 1.00 78.50 97 ALA A CA 1
ATOM 791 C C . ALA A 1 97 ? -9.054 -9.664 -1.019 1.00 78.50 97 ALA A C 1
ATOM 793 O O . ALA A 1 97 ? -8.927 -10.278 0.037 1.00 78.50 97 ALA A O 1
ATOM 794 N N . VAL A 1 98 ? -9.938 -8.674 -1.159 1.00 72.38 98 VAL A N 1
ATOM 795 C CA . VAL A 1 98 ? -10.817 -8.227 -0.078 1.00 72.38 98 VAL A CA 1
ATOM 796 C C . VAL A 1 98 ? -11.826 -9.301 0.296 1.00 72.38 98 VAL A C 1
ATOM 798 O O . VAL A 1 98 ? -11.966 -9.582 1.478 1.00 72.38 98 VAL A O 1
ATOM 801 N N . GLU A 1 99 ? -12.479 -9.937 -0.671 1.00 75.69 99 GLU A N 1
ATOM 802 C CA . GLU A 1 99 ? -13.436 -11.025 -0.448 1.00 75.69 99 GLU A CA 1
ATOM 803 C C . GLU A 1 99 ? -12.783 -12.201 0.291 1.00 75.69 99 GLU A C 1
ATOM 805 O O . GLU A 1 99 ? -13.302 -12.644 1.314 1.00 75.69 99 GLU A O 1
ATOM 810 N N . GLN A 1 100 ? -11.595 -12.637 -0.143 1.00 76.12 100 GLN A N 1
ATOM 811 C CA . GLN A 1 100 ? -10.853 -13.727 0.508 1.00 76.12 100 GLN A CA 1
ATOM 812 C C . GLN A 1 100 ? -10.365 -13.397 1.922 1.00 76.12 100 GLN A C 1
ATOM 814 O O . GLN A 1 100 ? -10.099 -14.293 2.730 1.00 76.12 100 GLN A O 1
ATOM 819 N N . ILE A 1 101 ? -10.156 -12.115 2.207 1.00 73.38 101 ILE A N 1
ATOM 820 C CA . ILE A 1 101 ? -9.706 -11.663 3.516 1.00 73.38 101 ILE A CA 1
ATOM 821 C C . ILE A 1 101 ? -10.911 -11.443 4.447 1.00 73.38 101 ILE A C 1
ATOM 823 O O . ILE A 1 101 ? -10.855 -11.852 5.603 1.00 73.38 101 ILE A O 1
ATOM 827 N N . MET A 1 102 ? -12.008 -10.864 3.953 1.00 65.50 102 MET A N 1
ATOM 828 C CA . MET A 1 102 ? -13.248 -10.635 4.710 1.00 65.50 102 MET A CA 1
ATOM 829 C C . MET A 1 102 ? -13.949 -11.948 5.072 1.00 65.50 102 MET A C 1
ATOM 831 O O . MET A 1 102 ? -14.578 -12.028 6.119 1.00 65.50 102 MET A O 1
ATOM 835 N N . SER A 1 103 ? -13.776 -13.009 4.276 1.00 63.41 103 SER A N 1
ATOM 836 C CA . SER A 1 103 ? -14.256 -14.351 4.628 1.00 63.41 103 SER A CA 1
ATOM 837 C C . SER A 1 103 ? -13.519 -14.974 5.823 1.00 63.41 103 SER A C 1
ATOM 839 O O 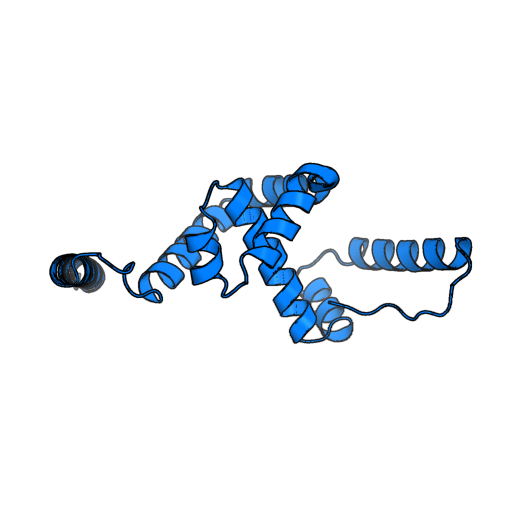. SER A 1 103 ? -13.901 -16.046 6.289 1.00 63.41 103 SER A O 1
ATOM 841 N N . LYS A 1 104 ? -12.444 -14.346 6.325 1.00 64.50 104 LYS A N 1
ATOM 842 C CA . LYS A 1 104 ? -11.694 -14.807 7.497 1.00 64.50 104 LYS A CA 1
ATOM 843 C C . LYS A 1 104 ? -12.069 -13.966 8.715 1.00 64.50 104 LYS A C 1
ATOM 845 O O . LYS A 1 104 ? -11.778 -12.778 8.776 1.00 64.50 104 LYS A O 1
ATOM 850 N N . GLU A 1 105 ? -12.573 -14.625 9.754 1.00 58.72 105 GLU A N 1
ATOM 851 C CA . GLU A 1 105 ? -12.938 -14.052 11.066 1.00 58.72 105 GLU A CA 1
ATOM 852 C C . GLU A 1 105 ? -11.823 -13.195 11.713 1.00 58.72 105 GLU A C 1
ATOM 854 O O . GLU A 1 105 ? -12.072 -12.252 12.464 1.00 58.72 105 GLU A O 1
ATOM 859 N N . LYS A 1 106 ? -10.559 -13.490 11.375 1.00 62.69 106 LYS A N 1
ATOM 860 C CA . LYS A 1 106 ? -9.370 -12.744 11.821 1.00 62.69 106 LYS A CA 1
ATOM 861 C C . LYS A 1 106 ? -9.344 -11.296 11.321 1.00 62.69 106 LYS A C 1
ATOM 863 O O . LYS A 1 106 ? -8.692 -10.455 11.934 1.00 62.69 106 LYS A O 1
ATOM 868 N N . TRP A 1 107 ? -10.021 -11.004 10.217 1.00 63.03 107 TRP A N 1
ATOM 869 C CA . TRP A 1 107 ? -10.020 -9.684 9.603 1.00 63.03 107 TRP A CA 1
ATOM 870 C C . TRP A 1 107 ? -10.978 -8.711 10.278 1.00 63.03 107 TRP A C 1
ATOM 872 O O . TRP A 1 107 ? -10.636 -7.542 10.444 1.00 63.03 107 TRP A O 1
ATOM 882 N N . GLU A 1 108 ? -12.139 -9.196 10.719 1.00 65.31 108 GLU A N 1
ATOM 883 C CA . GLU A 1 108 ? -13.084 -8.412 11.518 1.00 65.31 108 GLU A CA 1
ATOM 884 C C . GLU A 1 108 ? -12.393 -7.913 12.794 1.00 65.31 108 GLU A C 1
ATOM 886 O O . GLU A 1 108 ? -12.394 -6.716 13.073 1.00 65.31 108 GLU A O 1
ATOM 891 N N . LYS A 1 109 ? -11.688 -8.818 13.493 1.00 71.12 109 LYS A N 1
ATOM 892 C CA . LYS A 1 109 ? -10.892 -8.502 14.690 1.00 71.12 109 LYS A CA 1
ATOM 893 C C . LYS A 1 109 ? -9.760 -7.519 14.389 1.00 71.12 109 LYS A C 1
ATOM 895 O O . LYS A 1 109 ? -9.667 -6.493 15.043 1.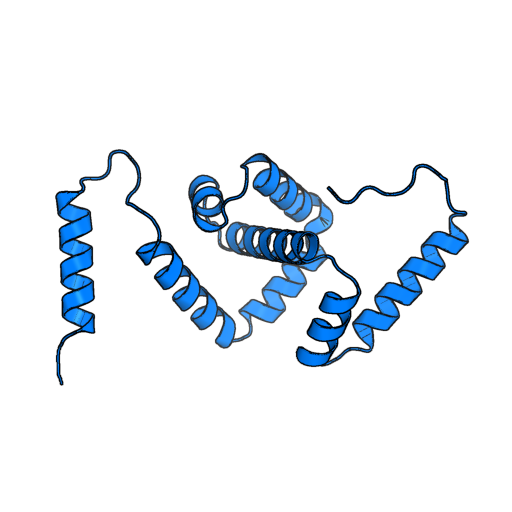00 71.12 109 LYS A O 1
ATOM 900 N N . PHE A 1 110 ? -8.975 -7.759 13.336 1.00 69.38 110 PHE A N 1
ATOM 901 C CA . PHE A 1 110 ? -7.904 -6.843 12.924 1.00 69.38 110 PHE A CA 1
ATOM 902 C C . PHE A 1 110 ? -8.412 -5.425 12.623 1.00 69.38 110 PHE A C 1
ATOM 904 O O . PHE A 1 110 ? -7.748 -4.445 12.958 1.00 69.38 110 PHE A O 1
ATOM 911 N N . TRP A 1 111 ? -9.590 -5.292 12.004 1.00 65.81 111 TRP A N 1
ATOM 912 C CA . TRP A 1 111 ? -10.187 -3.980 11.767 1.00 65.81 111 TRP A CA 1
ATOM 913 C C . TRP A 1 111 ? -10.777 -3.354 13.017 1.00 65.81 111 TRP A C 1
ATOM 915 O O . TRP A 1 111 ? -10.693 -2.139 13.127 1.00 65.81 111 TRP A O 1
ATOM 925 N N . GLN A 1 112 ? -11.341 -4.128 13.943 1.00 69.69 112 GLN A N 1
ATOM 926 C CA . GLN A 1 112 ? -11.753 -3.608 15.249 1.00 69.69 112 GLN A CA 1
ATOM 927 C C . GLN A 1 112 ? -10.542 -3.097 16.036 1.00 69.69 112 GLN A C 1
ATOM 929 O O . GLN A 1 112 ? -10.597 -1.997 16.580 1.00 69.69 112 GLN A O 1
ATOM 934 N N . ASP A 1 113 ? -9.428 -3.828 16.012 1.00 71.56 113 ASP A N 1
ATOM 935 C CA . ASP A 1 113 ? -8.171 -3.430 16.648 1.00 71.56 113 ASP A CA 1
ATOM 936 C C . ASP A 1 113 ? -7.591 -2.171 15.994 1.00 71.56 113 ASP A C 1
ATOM 938 O O . ASP A 1 113 ? -7.208 -1.222 16.680 1.00 71.56 113 ASP A O 1
ATOM 942 N N . LEU A 1 114 ? -7.578 -2.114 14.656 1.00 65.81 114 LEU A N 1
ATOM 943 C CA . LEU A 1 114 ? -7.176 -0.914 13.923 1.00 65.81 114 LEU A CA 1
ATOM 944 C C . LEU A 1 114 ? -8.108 0.259 14.204 1.00 65.81 114 LEU A C 1
ATOM 946 O O . LEU A 1 114 ? -7.633 1.375 14.377 1.00 65.81 114 LEU A O 1
ATOM 950 N N . ASP A 1 115 ? -9.420 0.048 14.224 1.00 65.31 115 ASP A N 1
ATOM 951 C CA . ASP A 1 115 ? -10.380 1.116 14.471 1.00 65.31 115 ASP A CA 1
ATOM 952 C C . ASP A 1 115 ? -10.238 1.639 15.899 1.00 65.31 115 ASP A C 1
ATOM 954 O O . ASP A 1 115 ? -10.156 2.849 16.092 1.00 65.31 115 ASP A O 1
ATOM 958 N N . HIS A 1 116 ? -10.070 0.756 16.884 1.00 67.94 116 HIS A N 1
ATOM 959 C CA . HIS A 1 116 ? -9.762 1.117 18.264 1.00 67.94 116 HIS A CA 1
ATOM 960 C C . HIS A 1 116 ? -8.472 1.941 18.359 1.00 67.94 116 HIS A C 1
ATOM 962 O O . HIS A 1 116 ? -8.478 3.041 18.916 1.00 67.94 116 HIS A O 1
ATOM 968 N N . PHE A 1 117 ? -7.390 1.461 17.741 1.00 58.97 117 PHE A N 1
ATOM 969 C CA . PHE A 1 117 ? -6.094 2.137 17.731 1.00 58.97 117 PHE A CA 1
ATOM 970 C C . PHE A 1 117 ? -6.169 3.514 17.060 1.00 58.97 117 PHE A C 1
ATOM 972 O O . PHE A 1 117 ? -5.647 4.507 17.565 1.00 58.97 117 PHE A O 1
ATOM 979 N N . LEU A 1 118 ? -6.874 3.605 15.93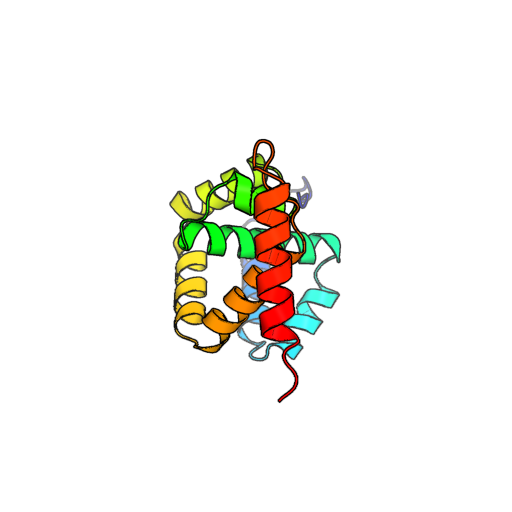4 1.00 56.81 118 LEU A N 1
ATOM 980 C CA . LEU A 1 118 ? -7.026 4.846 15.182 1.00 56.81 118 LEU A CA 1
ATOM 981 C C . LEU A 1 118 ? -7.968 5.835 15.881 1.00 56.81 118 LEU A C 1
ATOM 983 O O . LEU A 1 118 ? -7.756 7.039 15.776 1.00 56.81 118 LEU A O 1
ATOM 987 N N . THR A 1 119 ? -8.982 5.360 16.604 1.00 60.19 119 THR A N 1
ATOM 988 C CA . THR A 1 119 ? -9.923 6.213 17.351 1.00 60.19 119 THR A CA 1
ATOM 989 C C . THR A 1 119 ? -9.303 6.732 18.647 1.00 60.19 119 THR A C 1
ATOM 991 O O . THR A 1 119 ? -9.561 7.870 19.031 1.00 60.19 119 THR A O 1
ATOM 994 N N . GLN A 1 120 ? -8.419 5.955 19.282 1.00 58.69 120 GLN A N 1
ATOM 995 C CA . GLN A 1 120 ? -7.593 6.434 20.394 1.00 58.69 120 GLN A CA 1
ATOM 996 C C . GLN A 1 120 ? -6.544 7.463 19.951 1.00 58.69 120 GLN A C 1
ATOM 998 O O . GLN A 1 120 ? -6.273 8.411 20.685 1.00 58.69 120 GLN A O 1
ATOM 1003 N N . ALA A 1 121 ? -5.949 7.286 18.767 1.00 51.88 121 ALA A N 1
ATOM 1004 C CA . ALA A 1 121 ? -4.848 8.126 18.296 1.00 51.88 121 ALA A CA 1
ATOM 1005 C C . ALA A 1 121 ? -5.290 9.447 17.636 1.00 51.88 121 ALA A C 1
ATOM 1007 O O . ALA A 1 121 ? -4.466 10.348 17.463 1.00 51.88 121 ALA A O 1
ATOM 1008 N N . LEU A 1 122 ? -6.558 9.583 17.229 1.00 57.91 122 LEU A N 1
ATOM 1009 C CA . LEU A 1 122 ? -7.043 10.781 16.544 1.00 57.91 122 LEU A CA 1
ATOM 1010 C C . LEU A 1 122 ? -7.701 11.774 17.516 1.00 57.91 122 LEU A C 1
ATOM 1012 O O . LEU A 1 122 ? -8.609 11.397 18.260 1.00 57.91 122 LEU A O 1
ATOM 1016 N N . PRO A 1 123 ? -7.318 13.067 17.486 1.00 59.31 123 PRO A N 1
ATOM 1017 C CA . PRO A 1 123 ? -8.088 14.093 18.172 1.00 59.31 123 PRO A CA 1
ATOM 1018 C C . PRO A 1 123 ? -9.487 14.205 17.541 1.00 59.31 123 PRO A C 1
ATOM 1020 O O . PRO A 1 123 ? -9.651 13.937 16.343 1.00 59.31 123 PRO A O 1
ATOM 1023 N N . PRO A 1 124 ? -10.507 14.608 18.319 1.00 62.16 124 PRO A N 1
ATOM 1024 C CA . PRO A 1 124 ? -11.844 14.821 17.786 1.00 62.16 124 PRO A CA 1
ATOM 1025 C C . PRO A 1 124 ? -11.844 15.818 16.628 1.00 62.16 124 PRO A C 1
ATOM 1027 O O . PRO A 1 124 ? -11.019 16.730 16.552 1.00 62.16 124 PRO A O 1
ATOM 1030 N N . LYS A 1 125 ? -12.806 15.640 15.720 1.00 58.06 125 LYS A N 1
ATOM 1031 C CA . LYS A 1 125 ? -12.976 16.483 14.533 1.00 58.06 125 LYS A CA 1
ATOM 1032 C C . LYS A 1 125 ? -13.097 17.960 14.946 1.00 58.06 125 LYS A C 1
ATOM 1034 O O . LYS A 1 125 ? -13.722 18.276 15.960 1.00 58.06 125 LYS A O 1
ATOM 1039 N N . TYR A 1 126 ? -12.525 18.871 14.163 1.00 48.56 126 TYR A N 1
ATOM 1040 C CA . TYR A 1 126 ? -12.665 20.312 14.398 1.00 48.56 126 TYR A CA 1
ATOM 1041 C C . TYR A 1 126 ? -14.154 20.710 14.457 1.00 48.56 126 TYR A C 1
ATOM 1043 O O . TYR A 1 126 ? -14.939 20.250 13.628 1.00 48.56 126 TYR A O 1
ATOM 1051 N N . GLY A 1 127 ? -14.544 21.504 15.462 1.00 64.56 127 GLY A N 1
ATOM 1052 C CA . GLY A 1 127 ? -15.944 21.868 15.740 1.00 64.56 127 GLY A CA 1
ATOM 1053 C C . GLY A 1 127 ? -16.720 20.894 16.642 1.00 64.56 127 GLY A C 1
ATOM 1054 O O . GLY A 1 127 ? -17.868 21.164 16.976 1.00 64.56 127 GLY A O 1
ATOM 1055 N N . THR A 1 128 ? -16.117 19.782 17.073 1.00 68.19 128 THR A N 1
ATOM 1056 C CA . THR A 1 128 ? -16.750 18.857 18.031 1.00 68.19 128 THR A CA 1
ATOM 1057 C C . THR A 1 128 ? -16.613 19.391 19.460 1.00 68.19 128 THR A C 1
ATO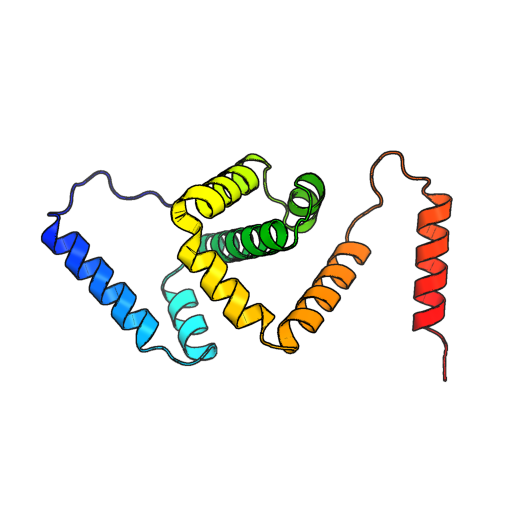M 1059 O O . THR A 1 128 ? -15.567 19.935 19.815 1.00 68.19 128 THR A O 1
ATOM 1062 N N . ASN A 1 129 ? -17.631 19.211 20.309 1.00 77.19 129 ASN A N 1
ATOM 1063 C CA . ASN A 1 129 ? -17.563 19.602 21.718 1.00 77.19 129 ASN A CA 1
ATOM 1064 C C . ASN A 1 129 ? -16.519 18.752 22.472 1.00 77.19 129 ASN A C 1
ATOM 1066 O O . ASN A 1 129 ? -16.749 17.588 22.810 1.00 77.19 129 ASN A O 1
ATOM 1070 N N . TRP A 1 130 ? -15.358 19.350 22.746 1.00 65.56 130 TRP A N 1
ATOM 1071 C CA . TRP A 1 130 ? -14.216 18.686 23.380 1.00 65.56 130 TRP A CA 1
ATOM 1072 C C . TRP A 1 130 ? -14.540 18.146 24.774 1.00 65.56 130 TRP A C 1
ATOM 1074 O O . TRP A 1 130 ? -13.980 17.128 25.181 1.00 65.56 130 TRP A O 1
ATOM 1084 N N . THR A 1 131 ? -15.463 18.788 25.489 1.00 72.56 131 THR A N 1
ATOM 1085 C CA . THR A 1 131 ? -15.893 18.378 26.830 1.00 72.56 131 THR A CA 1
ATOM 1086 C C . THR A 1 131 ? -16.649 17.051 26.784 1.00 72.56 131 THR A C 1
ATOM 1088 O O . THR A 1 131 ? -16.375 16.157 27.585 1.00 72.56 131 THR A O 1
ATOM 1091 N N . GLU A 1 132 ? -17.540 16.874 25.805 1.00 74.00 132 GLU A N 1
ATOM 1092 C CA . GLU A 1 132 ? -18.309 15.634 25.628 1.00 74.00 132 GLU A CA 1
ATOM 1093 C C . GLU A 1 132 ? -17.451 14.475 25.132 1.00 74.00 132 GLU A C 1
ATOM 1095 O O . GLU A 1 132 ? -17.567 13.359 25.641 1.00 74.00 132 GLU A O 1
ATOM 1100 N N . VAL A 1 133 ? -16.559 14.734 24.171 1.00 72.19 133 VAL A N 1
ATOM 1101 C CA . VAL A 1 133 ? -15.637 13.710 23.658 1.00 72.19 133 VAL A CA 1
ATOM 1102 C C . VAL A 1 133 ? -14.741 13.209 24.779 1.00 72.19 133 VAL A C 1
ATOM 1104 O O . VAL A 1 133 ? -14.599 12.003 24.975 1.00 72.19 133 VAL A O 1
ATOM 1107 N N . ARG A 1 134 ? -14.169 14.133 25.556 1.00 70.19 134 ARG A N 1
ATOM 1108 C CA . ARG A 1 134 ? -13.306 13.783 26.678 1.00 70.19 134 ARG A CA 1
ATOM 1109 C C . ARG A 1 134 ? -14.093 12.982 27.719 1.00 70.19 134 ARG A C 1
ATOM 1111 O O . ARG A 1 134 ? -13.588 11.961 28.173 1.00 70.19 134 ARG A O 1
ATOM 1118 N N . ARG A 1 135 ? -15.338 13.367 28.037 1.00 74.12 135 ARG A N 1
ATOM 1119 C CA . ARG A 1 135 ? -16.226 12.624 28.955 1.00 74.12 135 ARG A CA 1
ATOM 1120 C C . ARG A 1 135 ? -16.454 11.178 28.500 1.00 74.12 135 ARG A C 1
ATOM 1122 O O . ARG A 1 135 ? -16.225 10.268 29.291 1.00 74.12 135 ARG A O 1
ATOM 1129 N N . LYS A 1 136 ? -16.796 10.956 27.225 1.00 75.94 136 LYS A N 1
ATOM 1130 C CA . LYS A 1 136 ? -16.951 9.603 26.654 1.00 75.94 136 LYS A CA 1
ATOM 1131 C C . LYS A 1 136 ? -15.655 8.788 26.723 1.00 75.94 136 LYS A C 1
ATOM 1133 O O . LYS A 1 136 ? -15.680 7.647 27.168 1.00 75.94 136 LYS A O 1
ATOM 1138 N N . GLN A 1 137 ? -14.512 9.393 26.390 1.00 74.12 137 GLN A N 1
ATOM 1139 C CA . GLN A 1 137 ? -13.204 8.732 26.499 1.00 74.12 137 GLN A CA 1
ATOM 1140 C C . GLN A 1 137 ? -12.831 8.372 27.949 1.00 74.12 137 GLN A C 1
ATOM 1142 O O . GLN A 1 137 ? -12.113 7.399 28.179 1.00 74.12 137 GLN A O 1
ATOM 1147 N N . TRP A 1 138 ? -13.264 9.153 28.945 1.00 69.38 138 TRP A N 1
ATOM 1148 C CA . TRP A 1 138 ? -13.094 8.809 30.363 1.00 69.38 138 TRP A CA 1
ATOM 1149 C C . TRP A 1 138 ? -14.015 7.663 30.787 1.00 69.38 138 TRP A C 1
ATOM 1151 O O . TRP A 1 138 ? -13.578 6.784 31.524 1.00 69.38 138 TRP A O 1
ATOM 1161 N N . GLU A 1 139 ? -15.265 7.646 30.323 1.00 75.62 139 GLU A N 1
ATOM 1162 C CA . GLU A 1 139 ? -16.226 6.570 30.596 1.00 75.62 139 GLU A CA 1
ATOM 1163 C C . GLU A 1 139 ? -15.783 5.232 29.986 1.00 75.62 139 GLU A C 1
ATOM 1165 O O . GLU A 1 139 ? -15.846 4.203 30.657 1.00 75.62 139 GLU A O 1
ATOM 1170 N N . GLU A 1 140 ? -15.275 5.239 28.753 1.00 71.38 140 GLU A N 1
ATOM 1171 C CA . GLU A 1 140 ? -14.710 4.055 28.091 1.00 71.38 140 GLU A CA 1
ATOM 1172 C C . GLU A 1 140 ? -13.452 3.549 28.804 1.00 71.38 140 GLU A C 1
ATOM 1174 O O . GLU A 1 140 ? -13.361 2.359 29.110 1.00 71.38 140 GLU A O 1
ATOM 1179 N N . ARG A 1 141 ? -12.529 4.450 29.179 1.00 68.19 141 ARG A N 1
ATOM 1180 C CA . ARG A 1 141 ? -11.353 4.090 29.989 1.00 68.19 141 ARG A CA 1
ATOM 1181 C C . ARG A 1 141 ? -11.739 3.534 31.355 1.00 68.19 141 ARG A C 1
ATOM 1183 O O . ARG A 1 141 ? -11.133 2.571 31.805 1.00 68.19 141 ARG A O 1
ATOM 1190 N N . ARG A 1 142 ? -12.770 4.083 32.005 1.00 68.06 142 ARG A N 1
ATOM 1191 C CA . ARG A 1 142 ? -13.297 3.550 33.272 1.00 68.06 142 ARG A CA 1
ATOM 1192 C C . ARG A 1 142 ? -13.924 2.173 33.105 1.00 68.06 142 ARG A C 1
ATOM 1194 O O . ARG A 1 142 ? -13.776 1.360 34.004 1.00 68.06 142 ARG A O 1
ATOM 1201 N N . LYS A 1 143 ? -14.608 1.897 31.991 1.00 71.88 143 LYS A N 1
ATOM 1202 C CA . LYS A 1 143 ? -15.145 0.560 31.689 1.00 71.88 143 LYS A CA 1
ATOM 1203 C C . LYS A 1 143 ? -14.032 -0.461 31.443 1.00 71.88 143 LYS A C 1
ATOM 1205 O O . LYS A 1 143 ? -14.176 -1.589 31.892 1.00 71.88 143 LYS A O 1
ATOM 1210 N N . GLN A 1 144 ? -12.940 -0.061 30.788 1.00 60.16 144 GLN A N 1
ATOM 1211 C CA . GLN A 1 144 ? -11.766 -0.918 30.572 1.00 60.16 144 GLN A CA 1
ATOM 1212 C C . GLN A 1 144 ? -10.935 -1.145 31.846 1.00 60.16 144 GLN A C 1
ATOM 1214 O O . GLN A 1 144 ? -10.423 -2.240 32.033 1.00 60.16 144 GLN A O 1
ATOM 1219 N N . ASN A 1 145 ? -10.837 -0.151 32.738 1.00 59.34 145 ASN A N 1
ATOM 1220 C CA . ASN A 1 145 ? -10.093 -0.236 34.005 1.00 59.34 145 ASN A CA 1
ATOM 1221 C C . ASN A 1 145 ? -10.954 -0.634 35.218 1.00 59.34 145 ASN A C 1
ATOM 1223 O O . ASN A 1 145 ? -10.552 -0.373 36.352 1.00 59.34 145 ASN A O 1
ATOM 1227 N N . LYS A 1 146 ? -12.136 -1.238 35.032 1.00 47.28 146 LYS A N 1
ATOM 1228 C CA . LYS A 1 146 ? -12.849 -1.833 36.172 1.00 47.28 146 LYS A CA 1
ATOM 1229 C C . LYS A 1 146 ? -12.043 -3.046 36.657 1.00 47.28 146 LYS A C 1
ATOM 1231 O O . LYS A 1 146 ? -11.890 -3.981 35.873 1.00 47.28 146 LYS A O 1
ATOM 1236 N N . PRO A 1 147 ? -11.520 -3.045 37.897 1.00 53.47 147 PRO A N 1
ATOM 1237 C CA . PRO A 1 147 ? -10.981 -4.263 38.476 1.00 53.47 147 PRO A CA 1
ATOM 1238 C C . PRO A 1 147 ? -12.128 -5.268 38.627 1.00 53.47 147 PRO A C 1
ATOM 1240 O O . PRO A 1 147 ? -13.264 -4.858 38.887 1.00 53.47 147 PRO A O 1
ATOM 1243 N N . PHE A 1 148 ? -11.812 -6.542 38.393 1.00 56.62 148 PHE A N 1
ATOM 1244 C CA . PHE A 1 148 ? -12.705 -7.675 38.637 1.00 56.62 148 PHE A CA 1
ATOM 1245 C C . PHE A 1 148 ? -13.277 -7.648 40.057 1.00 56.62 148 PHE A C 1
ATOM 1247 O O . PHE A 1 148 ? -12.513 -7.294 40.986 1.00 56.62 148 PHE A O 1
#

Sequence (148 aa):
MAQVSKRYLHKDVEERILDLFWMSLAMLSTKEKISMFLDDLLSPTEKLMLSKRLAIAFMLIKGHDYPLINNKLKVSNQTIWNVKTNLTHRGKGYKMAVEQIMSKEKWEKFWQDLDHFLTQALPPKYGTNWTEVRRKQWEERRKQNKPF